Protein AF-A0A090LSM1-F1 (afdb_monomer)

Sequence (157 aa):
MREVCAASLERENSGKIGGEGRIVEVDESLFTEGRTMQGEFYHGYGFLEDNVAEGSTIYTDSWKSYRTSELEAQGFTHFKVNHKYHFVDPESGAHTQTIERMWGSAKWRNKKQRGTSRNMLDSYLAEFMWRQRNKEENPFLQILRDIATFWPPEENT

Secondary structure (DSSP, 8-state):
------TTT--S----EE-TT-EEEE-GGGT-S---TT-PPP-HHHHHHHHEETT-EEEEES-TTS-HHHHHTTT-EEEEE-TTT-SS-TTT----HHHHHHHHHHHHHHHHTT---GGGHHHHHHHHHHHHHTTTS-HHHHHHHHHHHHSPPP---

Solvent-accessible surface area (backbone atoms only — not comparable to full-atom values): 9609 Å² total; per-residue (Å²): 116,88,66,94,68,58,73,84,80,56,88,71,83,78,72,52,47,64,19,71,93,28,74,41,61,48,73,68,88,79,79,71,62,56,67,47,102,82,65,51,76,77,59,58,57,61,56,44,65,72,44,38,30,63,44,14,32,38,29,32,56,69,52,85,68,67,47,57,72,64,44,44,74,62,48,29,47,73,47,65,23,48,73,91,83,32,83,48,29,86,86,82,63,41,51,52,60,69,54,52,52,49,51,51,58,66,46,42,63,39,56,75,62,78,49,69,65,74,91,46,49,63,61,54,52,50,51,46,54,51,46,67,76,43,68,93,51,60,64,72,61,49,52,52,51,52,49,46,69,76,55,62,79,81,80,90,123

Radius of gyration: 18.87 Å; Cα contacts (8 Å, |Δi|>4): 163; chains: 1; bounding box: 44×38×61 Å

Structure (mmCIF, N/CA/C/O backbone):
data_AF-A0A090LSM1-F1
#
_entry.id   AF-A0A090LSM1-F1
#
loop_
_atom_site.group_PDB
_atom_site.id
_atom_site.type_symbol
_atom_site.label_atom_id
_atom_site.label_alt_id
_atom_site.label_comp_id
_atom_site.label_asym_id
_atom_site.label_entity_id
_atom_site.label_seq_id
_atom_site.pdbx_PDB_ins_code
_atom_site.Cartn_x
_atom_site.Cartn_y
_atom_site.Cartn_z
_atom_site.occupancy
_atom_site.B_iso_or_equiv
_atom_site.auth_seq_id
_atom_site.auth_comp_id
_atom_site.auth_asym_id
_atom_site.auth_atom_id
_atom_site.pdbx_PDB_model_num
ATOM 1 N N . MET A 1 1 ? -5.825 14.071 -13.351 1.00 31.17 1 MET A N 1
ATOM 2 C CA . MET A 1 1 ? -5.486 12.986 -14.296 1.00 31.17 1 MET A CA 1
ATOM 3 C C . MET A 1 1 ? -4.956 11.888 -13.387 1.00 31.17 1 MET A C 1
ATOM 5 O O . MET A 1 1 ? -3.843 12.035 -12.915 1.00 31.17 1 MET A O 1
ATOM 9 N N . ARG A 1 2 ? -5.805 11.043 -12.782 1.00 30.42 2 ARG A N 1
ATOM 10 C CA . ARG A 1 2 ? -6.873 10.212 -13.377 1.00 30.42 2 ARG A CA 1
ATOM 11 C C . ARG A 1 2 ? -6.305 9.441 -14.554 1.00 30.42 2 ARG A C 1
ATOM 13 O O . ARG A 1 2 ? -6.470 9.893 -15.675 1.00 30.42 2 ARG A O 1
ATOM 20 N N . GLU A 1 3 ? -5.568 8.395 -14.216 1.00 25.42 3 GLU A N 1
ATOM 21 C CA . GLU A 1 3 ? -5.432 7.128 -14.929 1.00 25.42 3 GLU A CA 1
ATOM 22 C C . GLU A 1 3 ? -4.391 6.324 -14.147 1.00 25.42 3 GLU A C 1
ATOM 24 O O . GLU A 1 3 ? -3.194 6.534 -14.276 1.00 25.42 3 GLU A O 1
ATOM 29 N N . VAL A 1 4 ? -4.839 5.396 -13.298 1.00 38.81 4 VAL A N 1
ATOM 30 C CA . VAL A 1 4 ? -3.996 4.240 -12.981 1.00 38.81 4 VAL A CA 1
ATOM 31 C C . VAL A 1 4 ? -3.990 3.406 -14.257 1.00 38.81 4 VAL A C 1
ATOM 33 O O . VAL A 1 4 ? -4.757 2.468 -14.419 1.00 38.81 4 VAL A O 1
ATOM 36 N N . CYS A 1 5 ? -3.170 3.821 -15.215 1.00 32.25 5 CYS A N 1
ATOM 37 C CA . CYS A 1 5 ? -2.844 3.044 -16.396 1.00 32.25 5 CYS A CA 1
ATOM 38 C C . CYS A 1 5 ? -1.414 2.530 -16.239 1.00 32.25 5 CYS A C 1
ATOM 40 O O . CYS A 1 5 ? -0.543 2.761 -17.070 1.00 32.25 5 CYS A O 1
ATOM 42 N N . ALA A 1 6 ? -1.194 1.746 -15.182 1.00 33.84 6 ALA A N 1
ATOM 43 C CA . ALA A 1 6 ? -0.194 0.685 -15.228 1.00 33.84 6 ALA A CA 1
ATOM 44 C C . ALA A 1 6 ? -0.750 -0.577 -15.927 1.00 33.84 6 ALA A C 1
ATOM 46 O O . ALA A 1 6 ? -0.132 -1.634 -15.879 1.00 33.84 6 ALA A O 1
ATOM 47 N N . ALA A 1 7 ? -1.868 -0.463 -16.658 1.00 33.06 7 ALA A N 1
ATOM 48 C CA . ALA A 1 7 ? -2.499 -1.545 -17.416 1.00 33.06 7 ALA A CA 1
ATOM 49 C C . ALA A 1 7 ? -1.619 -2.150 -18.537 1.00 33.06 7 ALA A C 1
ATOM 51 O O . ALA A 1 7 ? -2.009 -3.136 -19.153 1.00 33.06 7 ALA A O 1
ATOM 52 N N . SER A 1 8 ? -0.422 -1.607 -18.806 1.00 31.34 8 SER A N 1
ATOM 53 C CA . SER A 1 8 ? 0.573 -2.251 -19.687 1.00 31.34 8 SER A CA 1
ATOM 54 C C . SER A 1 8 ? 1.655 -3.057 -18.953 1.00 31.34 8 SER A C 1
ATOM 56 O O . SER A 1 8 ? 2.382 -3.794 -19.609 1.00 31.34 8 SER A O 1
ATOM 58 N N . LEU A 1 9 ? 1.753 -2.980 -17.619 1.00 36.66 9 LEU A N 1
ATOM 59 C CA . LEU A 1 9 ? 2.666 -3.812 -16.810 1.00 36.66 9 LEU A CA 1
ATOM 60 C C . LEU A 1 9 ? 1.955 -4.951 -16.062 1.00 36.66 9 LEU A C 1
ATOM 62 O O . LEU A 1 9 ? 2.619 -5.768 -15.426 1.00 36.66 9 LEU A O 1
ATOM 66 N N . GLU A 1 10 ? 0.625 -5.013 -16.148 1.00 45.91 10 GLU A N 1
ATOM 67 C CA . GLU A 1 10 ? -0.237 -5.926 -15.385 1.00 45.91 10 GLU A CA 1
ATOM 68 C C . GLU A 1 10 ? -0.934 -6.966 -16.269 1.00 45.91 10 GLU A C 1
ATOM 70 O O . GLU A 1 10 ? -2.045 -7.416 -15.989 1.00 45.91 10 GLU A O 1
ATOM 75 N N . ARG A 1 11 ? -0.273 -7.425 -17.336 1.00 39.31 11 ARG A N 1
ATOM 76 C CA . ARG A 1 11 ? -0.638 -8.727 -17.904 1.00 39.31 11 ARG A CA 1
ATOM 77 C C . ARG A 1 11 ? -0.060 -9.827 -17.023 1.00 39.31 11 ARG A C 1
ATOM 79 O O . ARG A 1 11 ? 0.961 -10.401 -17.357 1.00 39.31 11 ARG A O 1
ATOM 86 N N . GLU A 1 12 ? -0.718 -10.021 -15.880 1.00 41.69 12 GLU A N 1
ATOM 87 C CA . GLU A 1 12 ? -1.056 -11.308 -15.261 1.00 41.69 12 GLU A CA 1
ATOM 88 C C . GLU A 1 12 ? -1.756 -11.056 -13.911 1.00 41.69 12 GLU A C 1
ATOM 90 O O . GLU A 1 12 ? -1.137 -10.946 -12.861 1.00 41.69 12 GLU A O 1
ATOM 95 N N . ASN A 1 13 ? -3.088 -10.962 -13.969 1.00 49.31 13 ASN A N 1
ATOM 96 C CA . ASN A 1 13 ? -3.993 -11.553 -12.983 1.00 49.31 13 ASN A CA 1
ATOM 97 C C . ASN A 1 13 ? -3.700 -11.256 -11.494 1.00 49.31 13 ASN A C 1
ATOM 99 O O . ASN A 1 13 ? -3.342 -12.161 -10.742 1.00 49.31 13 ASN A O 1
ATOM 103 N N . SER A 1 14 ? -3.936 -10.0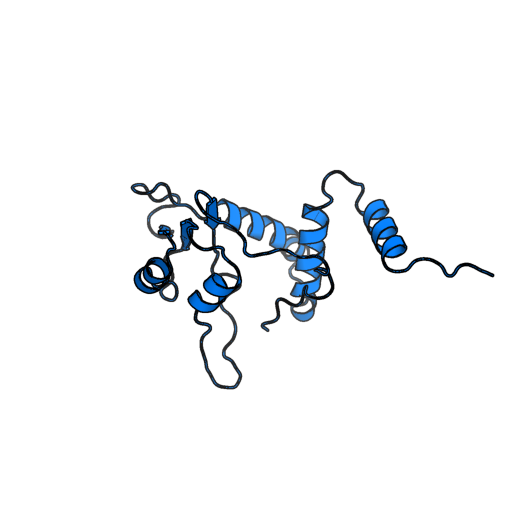32 -11.018 1.00 57.06 14 SER A N 1
ATOM 104 C CA . SER A 1 14 ? -4.184 -9.843 -9.584 1.00 57.06 14 SER A CA 1
ATOM 105 C C . SER A 1 14 ? -5.686 -9.718 -9.371 1.00 57.06 14 SER A C 1
ATOM 107 O O . SER A 1 14 ? -6.282 -8.703 -9.724 1.00 57.06 14 SER A O 1
ATOM 109 N N . GLY A 1 15 ? -6.314 -10.761 -8.827 1.00 76.94 15 GLY A N 1
ATOM 110 C CA . GLY A 1 15 ? -7.681 -10.659 -8.319 1.00 76.94 15 GLY A CA 1
ATOM 111 C C . GLY A 1 15 ? -7.804 -9.582 -7.233 1.00 76.94 15 GLY A C 1
ATOM 112 O O . GLY A 1 15 ? -6.833 -8.909 -6.882 1.00 76.94 15 GLY A O 1
ATOM 113 N N . LYS A 1 16 ? -9.007 -9.433 -6.675 1.00 84.94 16 LYS A N 1
ATOM 114 C CA . LYS A 1 16 ? -9.250 -8.466 -5.600 1.00 84.94 16 LYS A CA 1
ATOM 115 C C . LYS A 1 16 ? -8.268 -8.671 -4.434 1.00 84.94 16 LYS A C 1
ATOM 117 O O . LYS A 1 16 ? -8.011 -9.804 -4.026 1.00 84.94 16 LYS A O 1
ATOM 122 N N . ILE A 1 17 ? -7.724 -7.581 -3.897 1.00 86.31 17 ILE A N 1
ATOM 123 C CA . ILE A 1 17 ? -6.805 -7.609 -2.751 1.00 86.31 17 ILE A CA 1
ATOM 124 C C . ILE A 1 17 ? -7.574 -7.813 -1.441 1.00 86.31 17 ILE A C 1
ATOM 126 O O . ILE A 1 17 ? -8.736 -7.438 -1.334 1.00 86.31 17 ILE A O 1
ATOM 130 N N . GLY A 1 18 ? -6.924 -8.364 -0.416 1.00 88.44 18 GLY A N 1
ATOM 131 C CA . GLY A 1 18 ? -7.552 -8.592 0.889 1.00 88.44 18 GLY A CA 1
ATOM 132 C C . GLY A 1 18 ? -8.219 -9.966 1.003 1.00 88.44 18 GLY A C 1
ATOM 133 O O . GLY A 1 18 ? -7.642 -10.968 0.583 1.00 88.44 18 GLY A O 1
ATOM 134 N N . GLY A 1 19 ? -9.389 -10.004 1.634 1.00 87.81 19 GLY A N 1
ATOM 135 C CA . GLY A 1 19 ? -10.180 -11.194 1.945 1.00 87.81 19 GLY A CA 1
ATOM 136 C C . GLY A 1 19 ? -10.372 -11.386 3.448 1.00 87.81 19 GLY A C 1
ATOM 137 O O . GLY A 1 19 ? -9.852 -10.618 4.260 1.00 87.81 19 GLY A O 1
ATOM 138 N N . GLU A 1 20 ? -11.104 -12.431 3.824 1.00 90.88 20 GLU A N 1
ATOM 139 C CA . GLU A 1 20 ? -11.390 -12.745 5.225 1.00 90.88 20 GLU A CA 1
ATOM 140 C C . GLU A 1 20 ? -10.106 -12.813 6.074 1.00 90.88 20 GLU A C 1
ATOM 142 O O . GLU A 1 20 ? -9.107 -13.442 5.707 1.00 90.88 20 GLU A O 1
ATOM 147 N N . GLY A 1 21 ? -10.109 -12.104 7.206 1.00 90.00 21 GLY A N 1
ATOM 148 C CA . GLY A 1 21 ? -8.956 -12.004 8.104 1.00 90.00 21 GLY A CA 1
ATOM 149 C C . GLY A 1 21 ? -7.793 -11.149 7.579 1.00 90.00 21 GLY A C 1
ATOM 150 O O . GLY A 1 21 ? -6.735 -11.114 8.210 1.00 90.00 21 GLY A O 1
ATOM 151 N N . ARG A 1 22 ? -7.948 -10.455 6.442 1.00 92.19 22 ARG A N 1
ATOM 152 C CA . ARG A 1 22 ? -6.955 -9.510 5.909 1.00 92.19 22 ARG A CA 1
ATOM 153 C C . ARG A 1 22 ? -7.380 -8.067 6.149 1.00 92.19 22 ARG A C 1
ATOM 155 O O . ARG A 1 22 ? -8.551 -7.716 6.041 1.00 92.19 22 ARG A O 1
ATOM 162 N N . ILE A 1 23 ? -6.382 -7.232 6.430 1.00 91.31 23 ILE A N 1
ATOM 163 C CA . ILE A 1 23 ? -6.539 -5.785 6.567 1.00 91.31 23 ILE A CA 1
ATOM 164 C C . ILE A 1 23 ? -6.070 -5.116 5.276 1.00 91.31 23 ILE A C 1
ATOM 166 O O . ILE A 1 23 ? -4.980 -5.413 4.781 1.00 91.31 23 ILE A O 1
ATOM 170 N N . VAL A 1 24 ? -6.882 -4.203 4.753 1.00 90.00 24 VAL A N 1
ATOM 171 C CA . VAL A 1 24 ? -6.560 -3.335 3.622 1.00 90.00 24 VAL A CA 1
ATOM 172 C C . VAL A 1 24 ? -6.508 -1.895 4.125 1.00 90.00 24 VAL A C 1
ATOM 174 O O . VAL A 1 24 ? -7.527 -1.319 4.498 1.00 90.00 24 VAL A O 1
ATOM 177 N N . GLU A 1 25 ? -5.305 -1.321 4.154 1.00 89.44 25 GLU A N 1
ATOM 178 C CA . GLU A 1 25 ? -5.092 0.095 4.466 1.00 89.44 25 GLU A CA 1
ATOM 179 C C . GLU A 1 25 ? -5.278 0.938 3.194 1.00 89.44 25 GLU A C 1
ATOM 181 O O . GLU A 1 25 ? -4.649 0.668 2.169 1.00 89.44 25 GLU A O 1
ATOM 186 N N . VAL A 1 26 ? -6.117 1.973 3.257 1.00 82.44 26 VAL A N 1
ATOM 187 C CA . VAL A 1 26 ? -6.441 2.848 2.122 1.00 82.44 26 VAL A CA 1
ATOM 188 C C . VAL A 1 26 ? -6.083 4.289 2.473 1.00 82.44 26 VAL A C 1
ATOM 190 O O . VAL A 1 26 ? -6.500 4.808 3.505 1.00 82.44 26 VAL A O 1
ATOM 193 N N . ASP A 1 27 ? -5.318 4.936 1.592 1.00 77.19 27 ASP A N 1
ATOM 194 C CA . ASP A 1 27 ? -4.871 6.326 1.738 1.00 77.19 27 ASP A CA 1
ATOM 195 C C . ASP A 1 27 ? -5.586 7.254 0.739 1.00 77.19 27 ASP A C 1
ATOM 197 O O . ASP A 1 27 ? -5.765 6.908 -0.434 1.00 77.19 27 ASP A O 1
ATOM 201 N N . GLU A 1 28 ? -5.977 8.452 1.189 1.00 62.91 28 GLU A N 1
ATOM 202 C CA . GLU A 1 28 ? -6.713 9.449 0.395 1.00 62.91 28 GLU A CA 1
ATOM 203 C C . GLU A 1 28 ? -5.939 9.978 -0.827 1.00 62.91 28 GLU A C 1
ATOM 205 O O . GLU A 1 28 ? -6.566 10.452 -1.785 1.00 62.91 28 GLU A O 1
ATOM 210 N N . SER A 1 29 ? -4.596 9.925 -0.828 1.00 52.09 29 SER A N 1
ATOM 211 C CA . SER A 1 29 ? -3.767 10.697 -1.772 1.00 52.09 29 SER A CA 1
ATOM 212 C C . SER A 1 29 ? -3.837 10.250 -3.238 1.00 52.09 29 SER A C 1
ATOM 214 O O . SER A 1 29 ? -3.279 10.922 -4.107 1.00 52.09 29 SER A O 1
ATOM 216 N N . LEU A 1 30 ? -4.566 9.171 -3.541 1.00 49.75 30 LEU A N 1
ATOM 217 C CA . LEU A 1 30 ? -4.850 8.722 -4.909 1.00 49.75 30 LEU A CA 1
ATOM 218 C C . LEU A 1 30 ? -6.281 8.987 -5.391 1.00 49.75 30 LEU A C 1
ATOM 220 O O . LEU A 1 30 ? -6.510 9.038 -6.600 1.00 49.75 30 LEU A O 1
ATOM 224 N N . PHE A 1 31 ? -7.245 9.186 -4.489 1.00 48.22 31 PHE A N 1
ATOM 225 C CA . PHE A 1 31 ? -8.665 9.289 -4.862 1.00 48.22 31 PHE A CA 1
ATOM 226 C C . PHE A 1 31 ? -9.158 10.735 -4.981 1.00 48.22 31 PHE A C 1
ATOM 228 O O . PHE A 1 31 ? -10.306 10.991 -5.350 1.00 48.22 31 PHE A O 1
ATOM 235 N N . THR A 1 32 ? -8.272 11.699 -4.732 1.00 39.75 32 THR A N 1
ATOM 236 C CA . THR A 1 32 ? -8.587 13.126 -4.670 1.00 39.75 32 THR A CA 1
ATOM 237 C C . THR A 1 32 ? -7.704 13.955 -5.590 1.00 39.75 32 THR A C 1
ATOM 239 O O . THR A 1 32 ? -6.822 14.668 -5.148 1.00 39.75 32 THR A O 1
ATOM 242 N N . GLU A 1 33 ? 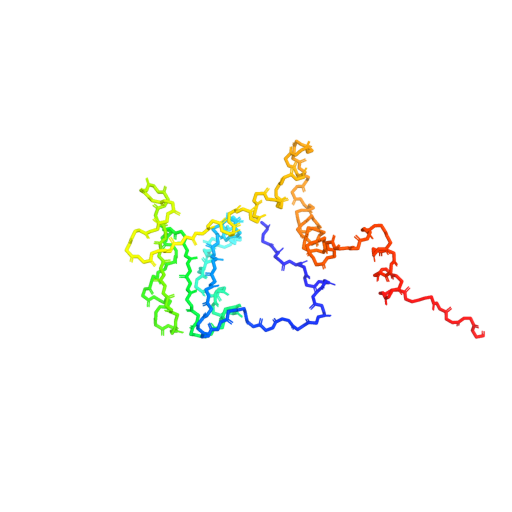-7.976 13.914 -6.895 1.00 40.81 33 GLU A N 1
ATOM 243 C CA . GLU A 1 33 ? -7.864 15.101 -7.762 1.00 40.81 33 GLU A CA 1
ATOM 244 C C . GLU A 1 33 ? -8.429 14.794 -9.155 1.00 40.81 33 GLU A C 1
ATOM 246 O O . GLU A 1 33 ? -7.741 14.637 -10.171 1.00 40.81 33 GLU A O 1
ATOM 251 N N . GLY A 1 34 ? -9.751 14.736 -9.231 1.00 38.75 34 GLY A N 1
ATOM 252 C CA . GLY A 1 34 ? -10.399 15.019 -10.494 1.00 38.75 34 GLY A CA 1
ATOM 253 C C . GLY A 1 34 ? -11.874 15.266 -10.290 1.00 38.75 34 GLY A C 1
ATOM 254 O O . GLY A 1 34 ? -12.588 14.378 -9.847 1.00 38.75 34 GLY A O 1
ATOM 255 N N . ARG A 1 35 ? -12.324 16.463 -10.656 1.00 38.75 35 ARG A N 1
ATOM 256 C CA . ARG A 1 35 ? -13.644 16.605 -11.265 1.00 38.75 35 ARG A CA 1
ATOM 257 C C . ARG A 1 35 ? -13.563 15.879 -12.612 1.00 38.75 35 ARG A C 1
ATOM 259 O O . ARG A 1 35 ? -12.556 16.033 -13.308 1.00 38.75 35 ARG A O 1
ATOM 266 N N . THR A 1 36 ? -14.570 15.098 -12.998 1.00 40.44 36 THR A N 1
ATOM 267 C CA . THR A 1 36 ? -14.773 14.850 -14.438 1.00 40.44 36 THR A CA 1
ATOM 268 C C . THR A 1 36 ? -14.989 16.203 -15.129 1.00 40.44 36 THR A C 1
ATOM 270 O O . THR A 1 36 ? -15.340 17.184 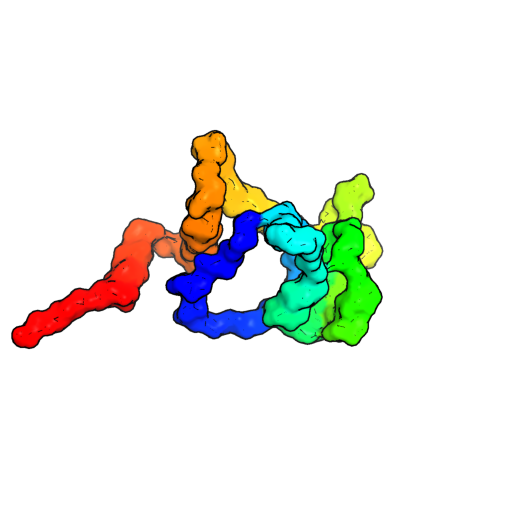-14.466 1.00 40.44 36 THR A O 1
ATOM 273 N N . MET A 1 37 ? -14.863 16.284 -16.460 1.00 36.84 37 MET A N 1
ATOM 274 C CA . MET A 1 37 ? -15.337 17.474 -17.193 1.00 36.84 37 MET A CA 1
ATOM 275 C C . MET A 1 37 ? -16.840 17.758 -16.952 1.00 36.84 37 MET A C 1
ATOM 277 O O . MET A 1 37 ? -17.308 18.847 -17.264 1.00 36.84 37 MET A O 1
ATOM 281 N N . GLN A 1 38 ? -17.571 16.809 -16.349 1.00 39.31 38 GLN A N 1
ATOM 282 C CA . GLN A 1 38 ? -18.975 16.911 -15.944 1.00 39.31 38 GLN A CA 1
ATOM 283 C C . GLN A 1 38 ? -19.201 17.161 -14.434 1.00 39.31 38 GLN A C 1
ATOM 285 O O . GLN A 1 38 ? -20.345 17.273 -14.013 1.00 39.31 38 GLN A O 1
ATOM 290 N N . GLY A 1 39 ? -18.155 17.296 -13.607 1.00 35.44 39 GLY A N 1
ATOM 291 C CA . GLY A 1 39 ? -18.297 17.671 -12.190 1.00 35.44 39 GLY A CA 1
ATOM 292 C C . GLY A 1 39 ? -18.634 16.546 -11.200 1.00 35.44 39 GLY A C 1
ATOM 293 O O . GLY A 1 39 ? -18.961 16.849 -10.055 1.00 35.44 39 GLY A O 1
ATOM 294 N N . GLU A 1 40 ? -18.517 15.272 -11.580 1.00 43.03 40 GLU A N 1
ATOM 295 C CA . GLU A 1 40 ? -18.836 14.145 -10.690 1.00 43.03 40 GLU A CA 1
ATOM 296 C C . GLU A 1 40 ? -17.651 13.721 -9.803 1.00 43.03 40 GLU A C 1
ATOM 298 O O . GLU A 1 40 ? -16.497 13.634 -10.250 1.00 43.03 40 GLU A O 1
ATOM 303 N N . PHE A 1 41 ? -17.960 13.462 -8.529 1.00 46.28 41 PHE A N 1
ATOM 304 C CA . PHE A 1 41 ? -17.051 12.911 -7.524 1.00 46.28 41 PHE A CA 1
ATOM 305 C C . PHE A 1 41 ? -16.879 11.404 -7.743 1.00 46.28 41 PHE A C 1
ATOM 307 O O . PHE A 1 41 ? -17.848 10.710 -8.032 1.00 46.28 41 PHE A O 1
ATOM 314 N N . TYR A 1 42 ? -15.667 10.877 -7.555 1.00 50.31 42 TYR A N 1
ATOM 315 C CA . TYR A 1 42 ? -15.512 9.432 -7.388 1.00 50.31 42 TYR A CA 1
ATOM 316 C C . TYR A 1 42 ? -16.145 9.017 -6.061 1.00 50.31 42 TYR A C 1
ATOM 318 O O . TYR A 1 42 ? -15.774 9.538 -5.006 1.00 50.31 42 TYR A O 1
ATOM 326 N N . HIS A 1 43 ? -17.078 8.071 -6.110 1.00 58.19 43 HIS A N 1
ATOM 327 C CA . HIS A 1 43 ? -17.554 7.381 -4.917 1.00 58.19 43 HIS A CA 1
ATOM 328 C C . HIS A 1 43 ? -16.437 6.411 -4.510 1.00 58.19 43 HIS A C 1
ATOM 330 O O . HIS A 1 43 ? -16.249 5.397 -5.176 1.00 58.19 43 HIS A O 1
ATOM 336 N N . GLY A 1 44 ? -15.648 6.738 -3.476 1.00 60.69 44 GLY A N 1
ATOM 337 C CA . GLY A 1 44 ? -14.519 5.900 -3.018 1.00 60.69 44 GLY A CA 1
ATOM 338 C C . GLY A 1 44 ? -14.920 4.443 -2.743 1.00 60.69 44 GLY A C 1
ATOM 339 O O . GLY A 1 44 ? -14.129 3.526 -2.921 1.00 60.69 44 GLY A O 1
ATOM 340 N N . TYR A 1 45 ? -16.196 4.245 -2.425 1.00 65.75 45 TYR A N 1
ATOM 341 C CA . TYR A 1 45 ? -16.902 2.970 -2.383 1.00 65.75 45 TYR A CA 1
ATOM 342 C C . TYR A 1 45 ? -16.758 2.105 -3.655 1.00 65.75 45 TYR A C 1
ATOM 344 O O . TYR A 1 45 ? -16.379 0.944 -3.541 1.00 65.75 45 TYR A O 1
ATOM 352 N N . GLY A 1 46 ? -17.008 2.644 -4.857 1.00 71.44 46 GLY A N 1
ATOM 353 C CA . GLY A 1 46 ? -17.047 1.833 -6.087 1.00 71.44 46 GLY A CA 1
ATOM 354 C C . GLY A 1 46 ? -15.678 1.254 -6.442 1.00 71.44 46 GLY A C 1
ATOM 355 O O . GLY A 1 46 ? -15.558 0.115 -6.872 1.00 71.44 46 GLY A O 1
ATOM 356 N N . PHE A 1 47 ? -14.617 2.006 -6.143 1.00 75.25 47 PHE A N 1
ATOM 357 C CA . PHE A 1 47 ? -13.255 1.504 -6.277 1.00 75.25 47 PHE A CA 1
ATOM 358 C C . PHE A 1 47 ? -12.984 0.313 -5.347 1.00 75.25 47 PHE A C 1
ATOM 360 O O . PHE A 1 47 ? -12.368 -0.664 -5.769 1.00 75.25 47 PHE A O 1
ATOM 367 N N . LEU A 1 48 ? -13.419 0.391 -4.086 1.00 78.94 48 LEU A N 1
ATOM 368 C CA . LEU A 1 48 ? -13.200 -0.684 -3.119 1.00 78.94 48 LEU A CA 1
ATOM 369 C C . LEU A 1 48 ? -13.976 -1.941 -3.509 1.00 78.94 48 LEU A C 1
ATOM 371 O O . LEU A 1 48 ? -13.422 -3.029 -3.431 1.00 78.94 48 LEU A O 1
ATOM 375 N N . GLU A 1 49 ? -15.203 -1.798 -4.005 1.00 77.94 49 GLU A N 1
ATOM 376 C CA . GLU A 1 49 ? -15.996 -2.926 -4.501 1.00 77.94 49 GLU A CA 1
ATOM 377 C C . GLU A 1 49 ? -15.291 -3.659 -5.652 1.00 77.94 49 GLU A C 1
ATOM 379 O O . GLU A 1 49 ? -15.210 -4.888 -5.644 1.00 77.94 49 GLU A O 1
ATOM 384 N N . ASP A 1 50 ? -14.709 -2.924 -6.598 1.00 81.62 50 ASP A N 1
ATOM 385 C CA . ASP A 1 50 ? -14.037 -3.515 -7.757 1.00 81.62 50 ASP A CA 1
ATOM 386 C C . ASP A 1 50 ? -12.687 -4.161 -7.406 1.00 81.62 50 ASP A C 1
ATOM 388 O O . ASP A 1 50 ? -12.285 -5.139 -8.039 1.00 81.62 50 ASP A O 1
ATOM 392 N N . ASN A 1 51 ? -11.990 -3.644 -6.386 1.00 82.44 51 ASN A N 1
ATOM 393 C CA . ASN A 1 51 ? -10.582 -3.971 -6.135 1.00 82.44 51 ASN A CA 1
ATOM 394 C C . ASN A 1 51 ? -10.321 -4.722 -4.822 1.00 82.44 51 ASN A C 1
ATOM 396 O O . ASN A 1 51 ? -9.257 -5.323 -4.691 1.00 82.44 51 ASN A O 1
ATOM 400 N N . VAL A 1 52 ? -11.249 -4.726 -3.861 1.00 85.50 52 VAL A N 1
ATOM 401 C CA . VAL A 1 52 ? -11.074 -5.333 -2.530 1.00 85.50 52 VAL A CA 1
ATOM 402 C C . VAL A 1 52 ? -12.023 -6.514 -2.344 1.00 85.50 52 VAL A C 1
ATOM 404 O O . VAL A 1 52 ? -13.217 -6.432 -2.619 1.00 85.50 52 VAL A O 1
ATOM 407 N N . ALA A 1 53 ? -11.481 -7.647 -1.903 1.00 89.44 53 ALA A N 1
ATOM 408 C CA . ALA A 1 53 ? -12.235 -8.878 -1.730 1.00 89.44 53 ALA A CA 1
ATOM 409 C C . ALA A 1 53 ? -13.215 -8.748 -0.557 1.00 89.44 53 ALA A C 1
ATOM 411 O O . ALA A 1 53 ? -12.871 -8.179 0.481 1.00 89.44 53 ALA A O 1
ATOM 412 N N . GLU A 1 54 ? -14.419 -9.294 -0.715 1.00 89.62 54 GLU A N 1
ATOM 413 C CA . GLU A 1 54 ? -15.448 -9.318 0.330 1.00 89.62 54 GLU A CA 1
ATOM 414 C C . GLU A 1 54 ? -14.918 -9.954 1.631 1.00 89.62 54 GLU A C 1
ATOM 416 O O . GLU A 1 54 ? -13.995 -10.775 1.610 1.00 89.62 54 GLU A O 1
ATOM 421 N N . GLY A 1 55 ? -15.458 -9.534 2.779 1.00 89.44 55 GLY A N 1
ATOM 422 C CA . GLY A 1 55 ? -15.007 -9.992 4.097 1.00 89.44 55 GLY A CA 1
ATOM 423 C C . GLY A 1 55 ? -13.694 -9.360 4.576 1.00 89.44 55 GLY A C 1
ATOM 424 O O . GLY A 1 55 ? -13.206 -9.708 5.652 1.00 89.44 55 GLY A O 1
ATOM 425 N N . SER A 1 56 ? -13.111 -8.431 3.809 1.00 91.88 56 SER A N 1
ATOM 426 C CA . SER A 1 56 ? -11.929 -7.671 4.235 1.00 91.88 56 SER A CA 1
ATOM 427 C C . SER A 1 56 ? -12.236 -6.712 5.385 1.00 91.88 56 SER A C 1
ATOM 429 O O . SER A 1 56 ? -13.313 -6.112 5.455 1.00 91.88 56 SER A O 1
ATOM 431 N N . THR A 1 57 ? -11.224 -6.472 6.218 1.00 93.56 57 THR A N 1
ATOM 432 C CA . THR A 1 57 ? -11.199 -5.334 7.139 1.00 93.56 57 THR A CA 1
ATOM 433 C C . THR A 1 57 ? -10.516 -4.149 6.462 1.00 93.56 57 THR A C 1
ATOM 435 O O . THR A 1 57 ? -9.368 -4.250 6.042 1.00 93.56 57 THR A O 1
ATOM 438 N N . ILE A 1 58 ? -11.193 -3.012 6.357 1.00 89.81 58 ILE A N 1
ATOM 439 C CA . ILE A 1 58 ? -10.692 -1.803 5.704 1.00 89.81 58 ILE A CA 1
ATOM 440 C C . ILE A 1 58 ? -10.320 -0.775 6.769 1.00 89.81 58 ILE A C 1
ATOM 442 O O . ILE A 1 58 ? -11.140 -0.441 7.625 1.00 89.81 58 ILE A O 1
ATOM 446 N N . TYR A 1 59 ? -9.096 -0.254 6.692 1.00 90.56 59 TYR A N 1
ATOM 447 C CA . TYR A 1 59 ? -8.633 0.886 7.480 1.00 90.56 59 TYR A CA 1
ATOM 448 C C . TYR A 1 59 ? -8.500 2.102 6.565 1.00 90.56 59 TYR A C 1
ATOM 450 O O . TYR A 1 59 ? -7.686 2.088 5.642 1.00 90.56 59 TYR A O 1
ATOM 458 N N . THR A 1 60 ? -9.268 3.157 6.828 1.00 85.38 60 THR A N 1
ATOM 459 C CA . THR A 1 60 ? -9.128 4.446 6.131 1.00 85.38 60 THR A CA 1
ATOM 460 C C . THR A 1 60 ? -8.784 5.549 7.116 1.00 85.38 60 THR A C 1
ATOM 462 O O . THR A 1 60 ? -9.017 5.427 8.323 1.00 85.38 60 THR A O 1
ATOM 465 N N . ASP A 1 61 ? -8.287 6.675 6.618 1.00 79.94 61 ASP A N 1
ATOM 466 C CA . ASP A 1 61 ? -8.372 7.906 7.393 1.00 79.94 61 ASP A CA 1
ATOM 467 C C . ASP A 1 61 ? -9.840 8.373 7.518 1.00 79.94 61 ASP A C 1
ATOM 469 O O . ASP A 1 61 ? -10.773 7.823 6.923 1.00 79.94 61 ASP A O 1
ATOM 473 N N . SER A 1 62 ? -10.083 9.372 8.362 1.00 73.38 62 SER A N 1
ATOM 474 C CA . SER A 1 62 ? -11.436 9.849 8.673 1.00 73.38 62 SER A CA 1
ATOM 475 C C . SER A 1 62 ? -12.068 10.716 7.570 1.00 73.38 62 SER A C 1
ATOM 477 O O . SER A 1 62 ? -12.767 11.690 7.886 1.00 73.38 62 SER A O 1
ATOM 479 N N . TRP A 1 63 ? -11.861 10.395 6.288 1.00 69.62 63 TRP A N 1
ATOM 480 C CA . TRP A 1 63 ? -12.482 11.143 5.200 1.00 69.62 63 TRP A CA 1
ATOM 481 C C . TRP A 1 63 ? -14.000 10.979 5.135 1.00 69.62 63 TRP A C 1
ATOM 483 O O . TRP A 1 63 ? -14.564 9.922 5.415 1.00 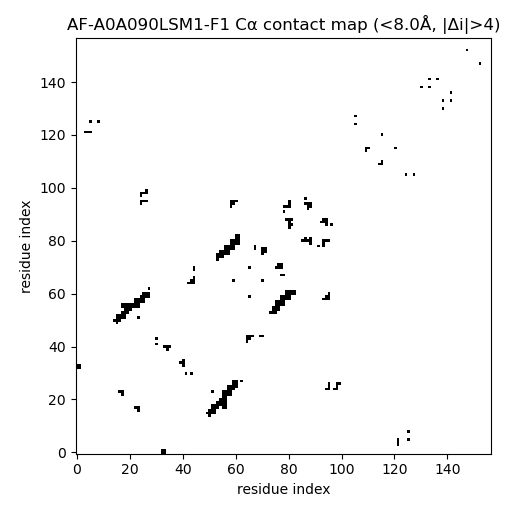69.62 63 TRP A O 1
ATOM 493 N N . LYS A 1 64 ? -14.693 12.024 4.670 1.00 67.31 64 LYS A N 1
ATOM 494 C CA . LYS A 1 64 ? -16.164 12.031 4.560 1.00 67.31 64 LYS A CA 1
ATOM 495 C C . LYS A 1 64 ? -16.716 11.153 3.431 1.00 67.31 64 LYS A C 1
ATOM 497 O O . LYS A 1 64 ? -17.909 10.857 3.449 1.00 67.31 64 LYS A O 1
ATOM 502 N N . SER A 1 65 ? -15.903 10.805 2.434 1.00 65.88 65 SER A N 1
ATOM 503 C CA . SER A 1 65 ? -16.339 10.002 1.282 1.00 65.88 65 SER A CA 1
ATOM 504 C C . SER A 1 65 ? -16.448 8.509 1.617 1.00 65.88 65 SER A C 1
ATOM 506 O O . SER A 1 65 ? -17.284 7.826 1.030 1.00 65.88 65 SER A O 1
ATOM 508 N N . TYR A 1 66 ? -15.680 8.017 2.596 1.00 70.62 66 TYR A N 1
ATOM 509 C CA . TYR A 1 66 ? -15.777 6.648 3.099 1.00 70.62 66 TYR A CA 1
ATOM 510 C C . TYR A 1 66 ? -16.904 6.545 4.127 1.00 70.62 66 TYR A C 1
ATOM 512 O O . TYR A 1 66 ? -16.732 6.740 5.335 1.00 70.62 66 TYR A O 1
ATOM 520 N N . ARG A 1 67 ? -18.110 6.261 3.636 1.00 78.00 67 ARG A N 1
ATOM 521 C CA . ARG A 1 67 ? -19.276 6.032 4.489 1.00 78.00 67 ARG A CA 1
ATOM 522 C C . ARG A 1 67 ? -19.230 4.616 5.045 1.00 78.00 67 ARG A C 1
ATOM 524 O O . ARG A 1 6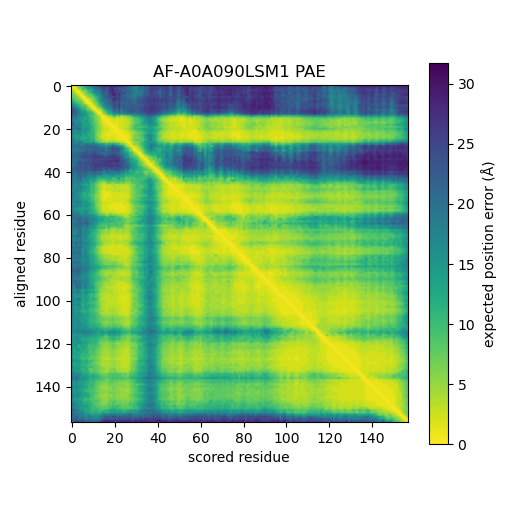7 ? -19.488 3.658 4.327 1.00 78.00 67 ARG A O 1
ATOM 531 N N . THR A 1 68 ? -18.958 4.508 6.345 1.00 83.06 68 THR A N 1
ATOM 532 C CA . THR A 1 68 ? -18.931 3.231 7.076 1.00 83.06 68 THR A CA 1
ATOM 533 C C . THR A 1 68 ? -20.163 2.372 6.795 1.00 83.06 68 THR A C 1
ATOM 535 O O . THR A 1 68 ? -20.008 1.209 6.456 1.00 83.06 68 THR A O 1
ATOM 538 N N . SER A 1 69 ? -21.361 2.960 6.806 1.00 84.38 69 SER A N 1
ATOM 539 C CA . SER A 1 69 ? -22.606 2.231 6.541 1.00 84.38 69 SER A CA 1
ATOM 540 C C . SER A 1 69 ? -22.680 1.605 5.143 1.00 84.38 69 SER A C 1
ATOM 542 O O . SER A 1 69 ? -23.301 0.564 4.982 1.00 84.38 69 SER A O 1
ATOM 544 N N . GLU A 1 70 ? -22.088 2.241 4.126 1.00 83.75 70 GLU A N 1
ATOM 545 C CA . GLU A 1 70 ? -22.079 1.717 2.751 1.00 83.75 70 GLU A CA 1
ATOM 546 C C . GLU A 1 70 ? -21.066 0.572 2.609 1.00 83.75 70 GLU A C 1
ATOM 548 O O . GLU A 1 70 ? -21.341 -0.403 1.919 1.00 83.75 70 GLU A O 1
ATOM 553 N N . LEU A 1 71 ? -19.927 0.654 3.305 1.00 84.81 71 LEU A N 1
ATOM 554 C CA . LEU A 1 71 ? -18.911 -0.404 3.318 1.00 84.81 71 LEU A CA 1
ATOM 555 C C . LEU A 1 71 ? -19.374 -1.636 4.108 1.00 84.81 71 LEU A C 1
ATOM 557 O O . LEU A 1 71 ? -19.235 -2.760 3.633 1.00 84.81 71 LEU A O 1
ATOM 561 N N . GLU A 1 72 ? -19.982 -1.429 5.276 1.00 88.19 72 GLU A N 1
ATOM 562 C CA . GLU A 1 72 ? -20.540 -2.510 6.096 1.00 88.19 72 GLU A CA 1
ATOM 563 C C . GLU A 1 72 ? -21.687 -3.238 5.386 1.00 88.19 72 GLU A C 1
ATOM 565 O O . GLU A 1 72 ? -21.783 -4.461 5.468 1.00 88.19 72 GLU A O 1
ATOM 570 N N . ALA A 1 73 ? -22.517 -2.514 4.625 1.00 86.50 73 ALA A N 1
ATOM 571 C CA . ALA A 1 73 ? -23.586 -3.114 3.825 1.00 86.50 73 ALA A CA 1
ATOM 572 C C . ALA A 1 73 ? -23.074 -4.074 2.733 1.00 86.50 73 ALA A C 1
ATOM 574 O O . ALA A 1 73 ? -23.830 -4.938 2.298 1.00 86.50 73 ALA A O 1
ATOM 575 N N . GLN A 1 74 ? -21.811 -3.946 2.319 1.00 81.75 74 GLN A N 1
ATOM 576 C CA . GLN A 1 74 ? -21.152 -4.822 1.342 1.00 81.75 74 GLN A CA 1
ATOM 577 C C . GLN A 1 74 ? -20.287 -5.914 1.983 1.00 81.75 74 GLN A C 1
ATOM 579 O O . GLN A 1 74 ? -19.484 -6.551 1.308 1.00 81.75 74 GLN A O 1
ATOM 584 N N . GLY A 1 75 ? -20.404 -6.117 3.297 1.00 87.25 75 GLY A N 1
ATOM 585 C CA . GLY A 1 75 ? -19.657 -7.163 3.993 1.00 87.25 75 GLY A CA 1
ATOM 586 C C . GLY A 1 75 ? -18.206 -6.797 4.314 1.00 87.25 75 GLY A C 1
ATOM 587 O O . GLY A 1 75 ? -17.420 -7.682 4.654 1.00 87.25 75 GLY A O 1
ATOM 588 N N . PHE A 1 76 ? -17.829 -5.515 4.242 1.00 90.25 76 PHE A N 1
ATOM 589 C CA . PHE A 1 76 ? -16.541 -5.052 4.759 1.00 90.25 76 PHE A CA 1
ATOM 590 C C . PHE A 1 76 ? -16.648 -4.675 6.235 1.00 90.25 76 PHE A C 1
ATOM 592 O O . PHE A 1 76 ? -17.578 -3.989 6.651 1.00 90.25 76 PHE A O 1
ATOM 599 N N . THR A 1 77 ? -15.640 -5.033 7.027 1.00 92.69 77 THR A N 1
ATOM 600 C CA . THR A 1 77 ? -15.476 -4.439 8.362 1.00 92.69 77 THR A CA 1
ATOM 601 C C . THR A 1 77 ? -14.689 -3.148 8.210 1.00 92.69 77 THR A C 1
ATOM 603 O O . THR A 1 77 ? -13.588 -3.184 7.673 1.00 92.69 77 THR A O 1
ATOM 606 N N . HIS A 1 78 ? -15.202 -2.005 8.658 1.00 91.19 78 HIS A N 1
ATOM 607 C CA . HIS A 1 78 ? -14.544 -0.720 8.409 1.00 91.19 78 HIS A CA 1
ATOM 608 C C . HIS A 1 78 ? -14.146 0.008 9.696 1.00 91.19 78 HIS A C 1
ATOM 610 O O . HIS A 1 78 ? -14.989 0.302 10.541 1.00 91.19 78 HIS A O 1
ATOM 616 N N . PHE A 1 79 ? -12.869 0.383 9.796 1.00 90.94 79 PHE A N 1
ATOM 617 C CA . PHE A 1 79 ? -12.340 1.223 10.868 1.00 90.94 79 PHE A CA 1
ATOM 618 C C . PHE A 1 79 ? -11.724 2.500 10.309 1.00 90.94 79 PHE A C 1
ATOM 620 O O . PHE A 1 79 ? -11.087 2.504 9.256 1.00 90.94 79 PHE A O 1
ATOM 627 N N . LYS A 1 80 ? -11.894 3.593 11.055 1.00 87.94 80 LYS A N 1
ATOM 628 C CA . LYS A 1 80 ? -11.383 4.911 10.686 1.00 87.94 80 LYS A CA 1
ATOM 629 C C . LYS A 1 80 ? -10.299 5.342 11.647 1.00 87.94 80 LYS A C 1
ATOM 631 O O . LYS A 1 80 ? -10.470 5.262 12.858 1.00 87.94 80 LYS A O 1
ATOM 636 N N . VAL A 1 81 ? -9.237 5.900 11.093 1.00 84.31 81 VAL A N 1
ATOM 637 C CA . VAL A 1 81 ? -8.150 6.505 11.851 1.00 84.31 81 VAL A CA 1
ATOM 638 C C . VAL A 1 81 ? -8.335 8.011 11.817 1.00 84.31 81 VAL A C 1
ATOM 640 O O . VAL A 1 81 ? -8.445 8.631 10.755 1.00 84.31 81 VAL A O 1
ATOM 643 N N . ASN A 1 82 ? -8.419 8.629 12.990 1.00 83.69 82 ASN A N 1
ATOM 644 C CA . ASN A 1 82 ? -8.505 10.078 13.089 1.00 83.69 82 ASN A CA 1
ATOM 645 C C . ASN A 1 82 ? -7.146 10.672 13.461 1.00 83.69 82 ASN A C 1
ATOM 647 O O . ASN A 1 82 ? -6.860 10.909 14.636 1.00 83.69 82 ASN A O 1
ATOM 651 N N . HIS A 1 83 ? -6.347 10.988 12.440 1.00 77.31 83 HIS A N 1
ATOM 652 C CA . HIS A 1 83 ? -4.995 11.541 12.583 1.00 77.31 83 HIS A CA 1
ATOM 653 C C . HIS A 1 83 ? -4.924 12.888 13.316 1.00 77.31 83 HIS A C 1
ATOM 655 O O . HIS A 1 83 ? -3.843 13.305 13.726 1.00 77.31 83 HIS A O 1
ATOM 661 N N . LYS A 1 84 ? -6.054 13.582 13.519 1.00 83.62 84 LYS A N 1
ATOM 662 C CA . LYS A 1 84 ? -6.085 14.785 14.363 1.00 83.62 84 LYS A CA 1
ATOM 663 C C . LYS A 1 84 ? -5.861 14.453 15.840 1.00 83.62 84 LYS A C 1
ATOM 665 O O . LYS A 1 84 ? -5.317 15.281 16.567 1.00 83.62 84 LYS A O 1
ATOM 670 N N . TYR A 1 85 ? -6.324 13.288 16.282 1.00 83.88 85 TYR A N 1
ATOM 671 C CA . TYR A 1 85 ? -6.332 12.903 17.692 1.00 83.88 85 TYR A CA 1
ATOM 672 C C . TYR A 1 85 ? -5.366 11.751 17.978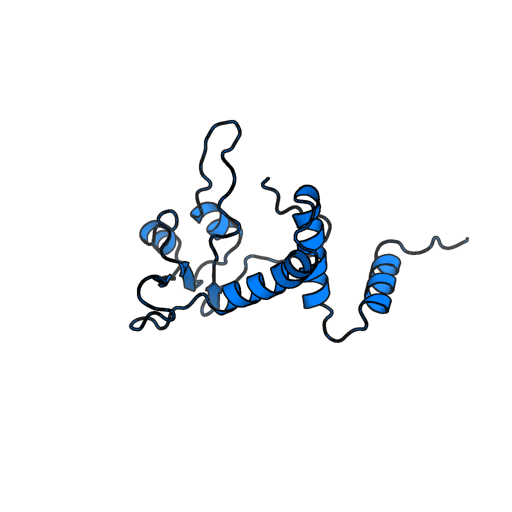 1.00 83.88 85 TYR A C 1
ATOM 674 O O . TYR A 1 85 ? -4.696 11.775 19.010 1.00 83.88 85 TYR A O 1
ATOM 682 N N . HIS A 1 86 ? -5.251 10.777 17.069 1.00 83.38 86 HIS A N 1
ATOM 683 C CA . HIS A 1 86 ? -4.492 9.551 17.299 1.00 83.38 86 HIS A CA 1
ATOM 684 C C . HIS A 1 86 ? -3.772 9.059 16.032 1.00 83.38 86 HIS A C 1
ATOM 686 O O . HIS A 1 86 ? -4.332 9.081 14.940 1.00 83.38 86 HIS A O 1
ATOM 692 N N . PHE A 1 87 ? -2.531 8.582 16.189 1.00 81.62 87 PHE A N 1
ATOM 693 C CA . PHE A 1 87 ? -1.763 7.902 15.126 1.00 81.62 87 PHE A CA 1
ATOM 694 C C . PHE A 1 87 ? -2.086 6.404 15.007 1.00 81.62 87 PHE A C 1
ATOM 696 O O . PHE A 1 87 ? -1.787 5.780 13.991 1.00 81.62 87 PHE A O 1
ATOM 703 N N . VAL A 1 88 ? -2.635 5.837 16.079 1.00 88.06 88 VAL A N 1
ATOM 704 C CA . VAL A 1 88 ? -3.202 4.492 16.178 1.00 88.06 88 VAL A CA 1
ATOM 705 C C . VAL A 1 88 ? -4.472 4.663 16.990 1.00 88.06 88 VAL A C 1
ATOM 707 O O . VAL A 1 88 ? -4.414 5.249 18.073 1.00 88.06 88 VAL A O 1
ATOM 710 N N . ASP A 1 89 ? -5.604 4.214 16.467 1.00 87.81 89 ASP A N 1
ATOM 711 C CA . ASP A 1 89 ? -6.868 4.291 17.185 1.00 87.81 89 ASP A CA 1
ATOM 712 C C . ASP A 1 89 ? -6.791 3.453 18.479 1.00 87.81 89 ASP A C 1
ATOM 714 O O . ASP A 1 89 ? -6.442 2.274 18.416 1.00 87.81 89 ASP A O 1
ATOM 718 N N . PRO A 1 90 ? -7.053 4.030 19.664 1.00 88.25 90 PRO A N 1
ATOM 719 C CA . PRO A 1 90 ? -6.829 3.339 20.933 1.00 88.25 90 PRO A CA 1
ATOM 720 C C . PRO A 1 90 ? -7.859 2.240 21.226 1.00 88.25 90 PRO A C 1
ATOM 722 O O . PRO A 1 90 ? -7.577 1.369 22.045 1.00 88.25 90 PRO A O 1
ATOM 725 N N . GLU A 1 91 ? -9.036 2.278 20.595 1.00 89.50 91 GLU A N 1
ATOM 726 C CA . GLU A 1 91 ? -10.103 1.297 20.820 1.00 89.50 91 GLU A CA 1
ATOM 727 C C . GLU A 1 91 ? -9.959 0.089 19.890 1.00 89.50 91 GLU A C 1
ATOM 729 O O . GLU A 1 91 ? -9.989 -1.056 20.337 1.00 89.50 91 GLU A O 1
ATOM 734 N N . SER A 1 92 ? -9.770 0.340 18.596 1.00 89.69 92 SER A N 1
ATOM 735 C CA . SER A 1 92 ? -9.670 -0.694 17.559 1.00 89.69 92 SER A CA 1
ATOM 736 C C . SER A 1 92 ? -8.235 -1.125 17.250 1.00 89.69 92 SER A C 1
ATOM 738 O O . SER A 1 92 ? -8.025 -2.179 16.652 1.00 89.69 92 SER A O 1
ATOM 740 N N . GLY A 1 93 ? -7.235 -0.318 17.613 1.00 90.19 93 GLY A N 1
ATOM 741 C CA . GLY A 1 93 ? -5.849 -0.504 17.179 1.00 90.19 93 GLY A CA 1
ATOM 742 C C . GLY A 1 93 ? -5.606 -0.150 15.706 1.00 90.19 93 GLY A C 1
ATOM 743 O O . GLY A 1 93 ? -4.515 -0.409 15.195 1.00 90.19 93 GLY A O 1
ATOM 744 N N . ALA A 1 94 ? -6.594 0.416 15.003 1.00 90.00 94 ALA A N 1
ATOM 745 C CA . ALA A 1 94 ? -6.487 0.719 13.581 1.00 90.00 94 ALA A CA 1
ATOM 746 C C . ALA A 1 94 ? -5.447 1.812 13.288 1.00 90.00 94 ALA A C 1
ATOM 748 O O . ALA A 1 94 ? -5.333 2.804 14.013 1.00 90.00 94 ALA A O 1
ATOM 749 N N . HIS A 1 95 ? -4.699 1.652 12.195 1.00 89.31 95 HIS A N 1
ATOM 750 C CA . HIS A 1 95 ? -3.716 2.629 11.724 1.00 89.31 95 HIS A CA 1
ATOM 751 C C . HIS A 1 95 ? -3.494 2.520 10.207 1.00 89.31 95 HIS A C 1
ATOM 753 O O . HIS A 1 95 ? -3.632 1.449 9.630 1.00 89.31 95 HIS A O 1
ATOM 759 N N . THR A 1 96 ? -3.042 3.596 9.568 1.00 85.62 96 THR A N 1
ATOM 760 C CA . THR A 1 96 ? -2.679 3.653 8.131 1.00 85.62 96 THR A CA 1
ATOM 761 C C . THR A 1 96 ? -1.171 3.880 7.923 1.00 85.62 96 THR A C 1
ATOM 763 O O . THR A 1 96 ? -0.703 4.312 6.871 1.00 85.62 96 THR A O 1
ATOM 766 N N . GLN A 1 97 ? -0.360 3.599 8.947 1.00 85.62 97 GLN A N 1
ATOM 767 C CA . GLN A 1 97 ? 1.075 3.905 8.943 1.00 85.62 97 GLN A CA 1
ATOM 768 C C . GLN A 1 97 ? 1.851 3.145 7.861 1.00 85.62 97 GLN A C 1
ATOM 770 O O . GLN A 1 97 ? 2.855 3.648 7.344 1.00 85.62 97 GLN A O 1
ATOM 775 N N . THR A 1 98 ? 1.417 1.928 7.521 1.00 86.38 98 THR A N 1
ATOM 776 C CA . THR A 1 98 ? 2.090 1.103 6.517 1.00 86.38 98 THR A CA 1
ATOM 777 C C . THR A 1 98 ? 1.952 1.757 5.150 1.00 86.38 98 THR A C 1
ATOM 779 O O . THR A 1 98 ? 2.959 1.962 4.457 1.00 86.38 98 THR A O 1
ATOM 782 N N . ILE A 1 99 ? 0.725 2.142 4.787 1.00 83.69 99 ILE A N 1
ATOM 783 C CA . ILE A 1 99 ? 0.453 2.805 3.514 1.00 83.69 99 ILE A CA 1
ATOM 784 C C . ILE A 1 99 ? 1.084 4.207 3.463 1.00 83.69 99 ILE A C 1
ATOM 786 O O . ILE A 1 99 ? 1.726 4.551 2.467 1.00 83.69 99 ILE A O 1
ATOM 790 N N . GLU A 1 100 ? 1.049 4.975 4.557 1.00 84.06 100 GLU A N 1
ATOM 791 C CA . GLU A 1 100 ? 1.715 6.284 4.651 1.00 84.06 100 GLU A CA 1
ATOM 792 C C . GLU A 1 100 ? 3.234 6.182 4.428 1.00 84.06 100 GLU A C 1
ATOM 794 O O . GLU A 1 100 ? 3.831 6.956 3.665 1.00 84.06 100 GLU A O 1
ATOM 799 N N . ARG A 1 101 ? 3.886 5.196 5.057 1.00 86.44 101 ARG A N 1
ATOM 800 C CA . ARG A 1 101 ? 5.329 4.956 4.907 1.00 86.44 101 ARG A CA 1
ATOM 801 C C . ARG A 1 101 ? 5.688 4.516 3.489 1.00 86.44 101 ARG A C 1
ATOM 803 O O . ARG A 1 101 ? 6.725 4.938 2.955 1.00 86.44 101 ARG A O 1
ATOM 810 N N . MET A 1 102 ? 4.851 3.682 2.874 1.00 87.50 102 MET A N 1
ATOM 811 C CA . MET A 1 102 ? 5.010 3.266 1.480 1.00 87.50 102 MET A CA 1
ATOM 812 C C . MET A 1 102 ? 4.969 4.489 0.557 1.00 87.50 102 MET A C 1
ATOM 814 O O . MET A 1 102 ? 5.917 4.712 -0.202 1.00 87.50 102 MET A O 1
ATOM 818 N N . TRP A 1 103 ? 3.972 5.364 0.718 1.00 85.44 103 TRP A N 1
ATOM 819 C CA . TRP A 1 103 ? 3.876 6.617 -0.033 1.00 85.44 103 TRP A CA 1
ATOM 820 C C . TRP A 1 103 ? 5.051 7.556 0.207 1.00 85.44 103 TRP A C 1
ATOM 822 O O . TRP A 1 103 ? 5.532 8.206 -0.726 1.00 85.44 103 TRP A O 1
ATOM 832 N N . GLY A 1 104 ? 5.537 7.643 1.445 1.00 86.31 104 GLY A N 1
ATOM 833 C CA . GLY A 1 104 ? 6.759 8.375 1.771 1.00 86.31 104 GLY A CA 1
ATOM 834 C C . GLY A 1 104 ? 7.953 7.890 0.945 1.00 86.31 104 GLY A C 1
ATOM 835 O O . GLY A 1 104 ? 8.677 8.706 0.367 1.00 86.31 104 GLY A O 1
ATOM 836 N N . SER A 1 105 ? 8.101 6.571 0.817 1.00 87.56 105 SER A N 1
ATOM 837 C CA . SER A 1 105 ? 9.161 5.929 0.033 1.00 87.56 105 SER A CA 1
ATOM 838 C C . SER A 1 105 ? 8.991 6.165 -1.470 1.00 87.56 105 SER A C 1
ATOM 840 O O . SER A 1 105 ? 9.954 6.545 -2.138 1.00 87.56 105 SER A O 1
ATOM 842 N N . ALA A 1 106 ? 7.771 6.025 -1.997 1.00 85.81 106 ALA A N 1
ATOM 843 C CA . ALA A 1 106 ? 7.462 6.286 -3.404 1.00 85.81 106 ALA A CA 1
ATOM 844 C C . ALA A 1 106 ? 7.776 7.742 -3.792 1.00 85.81 106 ALA A C 1
ATOM 846 O O . ALA A 1 106 ? 8.413 8.018 -4.809 1.00 85.81 106 ALA A O 1
ATOM 847 N N . LYS A 1 107 ? 7.411 8.694 -2.925 1.00 82.31 107 LYS A N 1
ATOM 848 C CA . LYS A 1 107 ? 7.630 10.130 -3.153 1.00 82.31 107 LYS A CA 1
ATOM 849 C C . LYS A 1 107 ? 9.081 10.570 -2.932 1.00 82.31 107 LYS A C 1
ATOM 851 O O . LYS A 1 107 ? 9.457 11.645 -3.402 1.00 82.31 107 LYS A O 1
ATOM 856 N N . TRP A 1 108 ? 9.903 9.784 -2.231 1.00 85.88 108 TRP A N 1
ATOM 857 C CA . TRP A 1 108 ? 11.255 10.179 -1.814 1.00 85.88 108 TRP A CA 1
ATOM 858 C C . TRP A 1 108 ? 12.147 10.606 -2.983 1.00 85.88 108 TRP A C 1
ATOM 860 O O . TRP A 1 108 ? 12.761 11.674 -2.947 1.00 85.88 108 TRP A O 1
ATOM 870 N N . ARG A 1 109 ? 12.195 9.802 -4.052 1.00 80.81 109 ARG A N 1
ATOM 871 C CA . ARG A 1 109 ? 13.039 10.096 -5.221 1.00 80.81 109 ARG A CA 1
ATOM 872 C C . ARG A 1 109 ? 12.593 11.361 -5.937 1.00 80.81 109 ARG A C 1
ATOM 874 O O . ARG A 1 109 ? 13.434 12.198 -6.253 1.00 80.81 109 ARG A O 1
ATOM 881 N N . ASN A 1 110 ? 11.286 11.540 -6.099 1.00 83.69 110 ASN A N 1
ATOM 882 C CA . ASN A 1 110 ? 10.721 12.726 -6.736 1.00 83.69 110 ASN A CA 1
ATOM 883 C C . ASN A 1 110 ? 11.039 13.987 -5.922 1.00 83.69 110 ASN A C 1
ATOM 885 O O . ASN A 1 110 ? 11.446 15.001 -6.484 1.00 83.69 110 ASN A O 1
ATOM 889 N N . LYS A 1 111 ? 10.944 13.913 -4.587 1.00 83.25 111 LYS A N 1
ATOM 890 C CA . LYS A 1 111 ? 11.338 15.012 -3.690 1.00 83.25 111 LYS A CA 1
ATOM 891 C C . LYS A 1 111 ? 12.830 15.336 -3.793 1.00 83.25 111 LYS A C 1
ATOM 893 O O . LYS A 1 111 ? 13.186 16.509 -3.870 1.00 83.25 111 LYS A O 1
ATOM 898 N N . LYS A 1 112 ? 13.699 14.319 -3.851 1.00 85.94 112 LYS A N 1
ATOM 899 C CA . LYS A 1 112 ? 15.155 14.499 -4.001 1.00 85.94 112 LYS A CA 1
ATOM 900 C C . LYS A 1 112 ? 15.523 15.239 -5.294 1.00 85.94 112 LYS A C 1
ATOM 902 O O . LYS A 1 112 ? 16.492 15.989 -5.298 1.00 85.94 112 LYS A O 1
ATOM 907 N N . GLN A 1 113 ? 14.725 15.077 -6.350 1.00 84.69 113 GLN A N 1
ATOM 908 C CA . GLN A 1 113 ? 14.886 15.774 -7.631 1.00 84.69 113 GLN A CA 1
ATOM 909 C C . GLN A 1 113 ? 14.187 17.148 -7.689 1.00 84.69 113 GLN A C 1
ATOM 911 O O . GLN A 1 113 ? 14.107 17.745 -8.756 1.00 84.69 113 GLN A O 1
ATOM 916 N N . ARG A 1 114 ? 13.712 17.681 -6.547 1.00 84.75 114 ARG A N 1
ATOM 917 C CA . ARG A 1 114 ? 12.940 18.941 -6.439 1.00 84.75 114 ARG A CA 1
ATOM 918 C C . ARG A 1 114 ? 11.609 18.922 -7.197 1.00 84.75 114 ARG A C 1
ATOM 920 O O . ARG A 1 114 ? 11.128 19.954 -7.656 1.00 84.75 114 ARG A O 1
ATOM 927 N N . GLY A 1 115 ? 10.986 17.751 -7.262 1.00 74.94 115 GLY A N 1
ATOM 928 C CA . GLY A 1 115 ? 9.793 17.516 -8.060 1.00 74.94 115 GLY A CA 1
ATOM 929 C C . GLY A 1 115 ? 10.135 16.867 -9.395 1.00 74.94 115 GLY A C 1
ATOM 930 O O . GLY A 1 115 ? 11.285 16.781 -9.809 1.00 74.94 115 GLY A O 1
ATOM 931 N N . THR A 1 116 ? 9.109 16.344 -10.049 1.00 76.06 116 THR A N 1
ATOM 932 C CA . THR A 1 116 ? 9.215 15.711 -11.365 1.00 76.06 116 THR A CA 1
ATOM 933 C C . THR A 1 116 ? 8.019 16.137 -12.202 1.00 76.06 116 THR A C 1
ATOM 935 O O . THR A 1 116 ? 7.051 16.698 -11.676 1.00 76.06 116 THR A O 1
ATOM 938 N N . SER A 1 117 ? 8.092 15.919 -13.511 1.00 79.06 117 SER A N 1
ATOM 939 C CA . SER A 1 117 ? 6.997 16.293 -14.395 1.00 79.06 117 SER A CA 1
A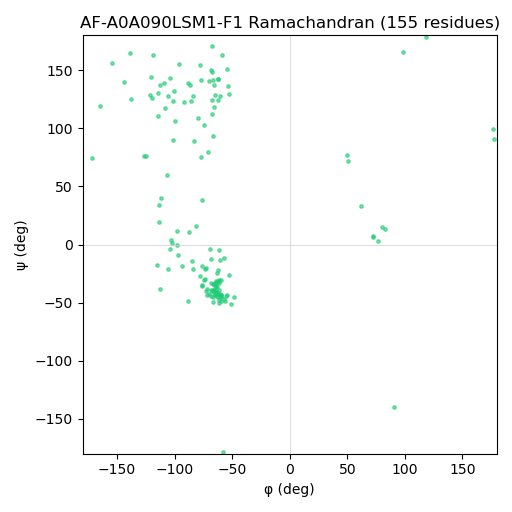TOM 940 C C . SER A 1 117 ? 5.748 15.464 -14.084 1.00 79.06 117 SER A C 1
ATOM 942 O O . SER A 1 117 ? 5.809 14.236 -14.034 1.00 79.06 117 SER A O 1
ATOM 944 N N . ARG A 1 118 ? 4.603 16.130 -13.882 1.00 76.25 118 ARG A N 1
ATOM 945 C CA . ARG A 1 118 ? 3.343 15.470 -13.487 1.00 76.25 118 ARG A CA 1
ATOM 946 C C . ARG A 1 118 ? 2.847 14.460 -14.524 1.00 76.25 118 ARG A C 1
ATOM 948 O O . ARG A 1 118 ? 2.232 13.477 -14.142 1.00 76.25 118 ARG A O 1
ATOM 955 N N . ASN A 1 119 ? 3.139 14.681 -15.805 1.00 80.31 119 ASN A N 1
ATOM 956 C CA . ASN A 1 119 ? 2.784 13.757 -16.888 1.00 80.31 119 ASN A CA 1
ATOM 957 C C . ASN A 1 119 ? 3.560 12.426 -16.847 1.00 80.31 119 ASN A C 1
ATOM 959 O O . ASN A 1 119 ? 3.199 11.505 -17.561 1.00 80.31 119 ASN A O 1
ATOM 963 N N . MET A 1 120 ? 4.615 12.326 -16.035 1.00 78.75 120 MET A N 1
ATOM 964 C CA . MET A 1 120 ? 5.421 11.113 -15.882 1.00 78.75 120 MET A CA 1
ATOM 965 C C . MET A 1 120 ? 5.102 10.357 -14.586 1.00 78.75 120 MET A C 1
ATOM 967 O O . MET A 1 120 ? 5.761 9.361 -14.291 1.00 78.75 120 MET A O 1
ATOM 971 N N . LEU A 1 121 ? 4.116 10.808 -13.799 1.00 79.75 121 LEU A N 1
ATOM 972 C CA . LEU A 1 121 ? 3.809 10.235 -12.486 1.00 79.75 121 LEU A CA 1
ATOM 973 C C . LEU A 1 121 ? 3.563 8.722 -12.551 1.00 79.75 121 LEU A C 1
ATOM 975 O O . LEU A 1 121 ? 4.138 7.988 -11.748 1.00 79.75 121 LEU A O 1
ATOM 979 N N . ASP A 1 122 ? 2.805 8.268 -13.546 1.00 77.81 122 ASP A N 1
ATOM 980 C CA . ASP A 1 122 ? 2.478 6.851 -13.727 1.00 77.81 122 ASP A CA 1
ATOM 981 C C . ASP A 1 122 ? 3.730 6.020 -14.005 1.00 77.81 122 ASP A C 1
ATOM 983 O O . ASP A 1 122 ? 3.926 4.963 -13.409 1.00 77.81 122 ASP A O 1
ATOM 987 N N . SER A 1 123 ? 4.647 6.542 -14.827 1.00 80.69 123 SER A N 1
ATOM 988 C CA . SER A 1 123 ? 5.927 5.881 -15.102 1.00 80.69 123 SER A CA 1
ATOM 989 C C . SER A 1 123 ? 6.808 5.775 -13.851 1.00 80.69 123 SER A C 1
ATOM 991 O O . SER A 1 123 ? 7.472 4.760 -13.645 1.00 80.69 123 SER A O 1
ATOM 993 N N . TYR A 1 124 ? 6.782 6.781 -12.968 1.00 82.44 124 TYR A N 1
ATOM 994 C CA . TYR A 1 124 ? 7.526 6.739 -11.709 1.00 82.44 124 TYR A CA 1
ATOM 995 C C . TYR A 1 124 ? 6.911 5.765 -10.711 1.00 82.44 124 TYR A C 1
ATOM 997 O O . TYR A 1 124 ? 7.647 5.080 -10.002 1.00 82.44 124 TYR A O 1
ATOM 1005 N N . LEU A 1 125 ? 5.580 5.688 -10.651 1.00 83.62 125 LEU A N 1
ATOM 1006 C CA . LEU A 1 125 ? 4.891 4.729 -9.796 1.00 83.62 125 LEU A CA 1
ATOM 1007 C C . LEU A 1 125 ? 5.135 3.297 -10.283 1.00 83.62 125 LEU A C 1
ATOM 1009 O O . LEU A 1 125 ? 5.498 2.438 -9.483 1.00 83.62 125 LEU A O 1
ATOM 1013 N N . ALA A 1 126 ? 5.027 3.060 -11.590 1.00 84.31 126 ALA A N 1
ATOM 1014 C CA . ALA A 1 126 ? 5.344 1.783 -12.218 1.00 84.31 126 ALA A CA 1
ATOM 1015 C C . ALA A 1 126 ? 6.785 1.340 -11.927 1.00 84.31 126 ALA A C 1
ATOM 1017 O O . ALA A 1 126 ? 7.020 0.207 -11.504 1.00 84.31 126 ALA A O 1
ATOM 1018 N N . GLU A 1 127 ? 7.751 2.247 -12.080 1.00 88.19 127 GLU A N 1
ATOM 1019 C CA . GLU A 1 127 ? 9.155 1.973 -11.779 1.00 88.19 127 GLU A CA 1
ATOM 1020 C C . GLU A 1 127 ? 9.387 1.703 -10.284 1.00 88.19 127 GLU A C 1
ATOM 1022 O O . GLU A 1 127 ? 10.126 0.780 -9.931 1.00 88.19 127 GLU A O 1
ATOM 1027 N N . PHE A 1 128 ? 8.709 2.438 -9.396 1.00 87.44 128 PHE A N 1
ATOM 1028 C CA . PHE A 1 128 ? 8.755 2.187 -7.958 1.00 87.44 128 PHE A CA 1
ATOM 1029 C C . PHE A 1 128 ? 8.218 0.792 -7.616 1.00 87.44 128 PHE A C 1
ATOM 1031 O O . PHE A 1 128 ? 8.905 0.036 -6.927 1.00 87.44 128 PHE A O 1
ATOM 1038 N N . MET A 1 129 ? 7.036 0.425 -8.125 1.00 87.06 129 MET A N 1
ATOM 1039 C CA . MET A 1 129 ? 6.431 -0.897 -7.919 1.00 87.06 129 MET A CA 1
ATOM 1040 C C . MET A 1 129 ? 7.322 -2.014 -8.470 1.00 87.06 129 MET A C 1
ATOM 1042 O O . MET A 1 129 ? 7.537 -3.031 -7.810 1.00 87.06 129 MET A O 1
ATOM 1046 N N . TRP A 1 130 ? 7.906 -1.810 -9.651 1.00 89.12 130 TRP A N 1
ATOM 1047 C CA . TRP A 1 130 ? 8.869 -2.734 -10.238 1.00 89.12 130 TRP A CA 1
ATOM 1048 C C . TRP A 1 130 ? 10.101 -2.932 -9.339 1.00 89.12 130 TRP A C 1
ATOM 1050 O O . TRP A 1 130 ? 10.482 -4.071 -9.072 1.00 89.12 130 TRP A O 1
ATOM 1060 N N . ARG A 1 131 ? 10.672 -1.864 -8.766 1.00 89.62 131 ARG A N 1
ATOM 1061 C CA . ARG A 1 131 ? 11.775 -1.991 -7.794 1.00 89.62 131 ARG A CA 1
ATOM 1062 C C . ARG A 1 131 ? 11.361 -2.684 -6.507 1.00 89.62 131 ARG A C 1
ATOM 1064 O O . ARG A 1 131 ? 12.172 -3.394 -5.925 1.00 89.62 131 ARG A O 1
ATOM 1071 N N . GLN A 1 132 ? 10.132 -2.465 -6.036 1.00 88.12 132 GLN A N 1
ATOM 1072 C CA . GLN A 1 132 ? 9.641 -3.140 -4.835 1.00 88.12 132 GLN A CA 1
ATOM 1073 C C . GLN A 1 132 ? 9.519 -4.656 -5.035 1.00 88.12 132 GLN A C 1
ATOM 1075 O O . GLN A 1 132 ? 9.754 -5.391 -4.080 1.00 88.12 132 GLN A O 1
ATOM 1080 N N . ARG A 1 133 ? 9.196 -5.112 -6.253 1.00 86.62 133 ARG A N 1
ATOM 1081 C CA . ARG A 1 133 ? 9.167 -6.540 -6.614 1.00 86.62 133 ARG A CA 1
ATOM 1082 C C . ARG A 1 133 ? 10.565 -7.142 -6.781 1.00 86.62 133 ARG A C 1
ATOM 1084 O O . ARG A 1 133 ? 10.758 -8.308 -6.474 1.00 86.62 133 ARG A O 1
ATOM 1091 N N . ASN A 1 134 ? 11.539 -6.334 -7.198 1.00 88.31 134 ASN A N 1
ATOM 1092 C CA . ASN A 1 134 ? 12.895 -6.772 -7.542 1.00 88.31 134 ASN A CA 1
ATOM 1093 C C . ASN A 1 134 ? 13.966 -6.273 -6.548 1.00 88.31 134 ASN A C 1
ATOM 1095 O O . ASN A 1 134 ? 15.039 -5.837 -6.959 1.00 88.31 134 ASN A O 1
ATOM 1099 N N . LYS A 1 135 ? 13.677 -6.274 -5.238 1.00 85.75 135 LYS A N 1
ATOM 1100 C CA . LYS A 1 135 ? 14.571 -5.688 -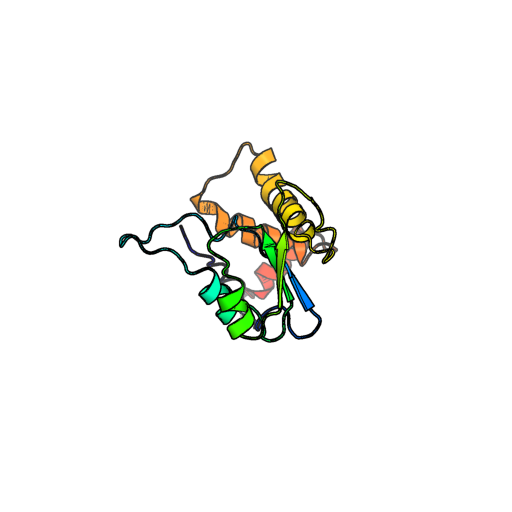4.211 1.00 85.75 135 LYS A CA 1
ATOM 1101 C C . LYS A 1 135 ? 15.907 -6.404 -4.046 1.00 85.75 135 LYS A C 1
ATOM 1103 O O . LYS A 1 135 ? 16.896 -5.750 -3.732 1.00 85.75 135 LYS A O 1
ATOM 1108 N N . GLU A 1 136 ? 15.902 -7.719 -4.224 1.00 89.00 136 GLU A N 1
ATOM 1109 C CA . GLU A 1 136 ? 17.069 -8.578 -3.992 1.00 89.00 136 GLU A CA 1
ATOM 1110 C C . GLU A 1 136 ? 17.999 -8.647 -5.217 1.00 89.00 136 GLU A C 1
ATOM 1112 O O . GLU A 1 136 ? 19.147 -9.070 -5.114 1.00 89.00 136 GLU A O 1
ATOM 1117 N N . GLU A 1 137 ? 17.523 -8.199 -6.381 1.00 88.06 137 GLU A N 1
ATOM 1118 C CA . GLU A 1 137 ? 18.254 -8.263 -7.644 1.00 88.06 137 GLU A CA 1
ATOM 1119 C C . GLU A 1 137 ? 18.983 -6.952 -7.947 1.00 88.06 137 GLU A C 1
ATOM 1121 O O . GLU A 1 137 ? 18.575 -5.858 -7.547 1.00 88.06 137 GLU A O 1
ATOM 1126 N N . ASN A 1 138 ? 20.052 -7.036 -8.744 1.00 93.38 138 ASN A N 1
ATOM 1127 C CA . ASN A 1 138 ? 20.654 -5.837 -9.310 1.00 93.38 138 ASN A CA 1
ATOM 1128 C C . ASN A 1 138 ? 19.658 -5.189 -10.295 1.00 93.38 138 ASN A C 1
ATOM 1130 O O . ASN A 1 138 ? 19.360 -5.799 -11.326 1.00 93.38 138 ASN A O 1
ATOM 1134 N N . PRO A 1 139 ? 19.194 -3.944 -10.064 1.00 90.69 139 PRO A N 1
ATOM 1135 C CA . PRO A 1 139 ? 18.143 -3.363 -10.895 1.00 90.69 139 PRO A CA 1
ATOM 1136 C C . PRO A 1 139 ? 18.541 -3.210 -12.366 1.00 90.69 139 PRO A C 1
ATOM 1138 O O . PRO A 1 139 ? 17.699 -3.298 -13.250 1.00 90.69 139 PRO A O 1
ATOM 1141 N N . PHE A 1 140 ? 19.820 -2.975 -12.652 1.00 92.81 140 PHE A N 1
ATOM 1142 C CA . PHE A 1 140 ? 20.270 -2.845 -14.033 1.00 92.81 140 PHE A CA 1
ATOM 1143 C C . PHE A 1 140 ? 20.213 -4.187 -14.769 1.00 92.81 140 PHE A C 1
ATOM 1145 O O . PHE A 1 140 ? 19.736 -4.251 -15.896 1.00 92.81 140 PHE A O 1
ATOM 1152 N N . LEU A 1 141 ? 20.642 -5.277 -14.132 1.00 94.69 141 LEU A N 1
ATOM 1153 C CA . LEU A 1 141 ? 20.548 -6.600 -14.751 1.00 94.69 141 LEU A CA 1
ATOM 1154 C C . LEU A 1 141 ? 19.097 -7.058 -14.875 1.00 94.69 141 LEU A C 1
ATOM 1156 O O . LEU A 1 141 ? 18.724 -7.625 -15.899 1.00 94.69 141 LEU A O 1
ATOM 1160 N N . GLN A 1 142 ? 18.275 -6.777 -13.865 1.00 93.56 142 GLN A N 1
ATOM 1161 C CA . GLN A 1 142 ? 16.882 -7.193 -13.881 1.00 93.56 142 GLN A CA 1
ATOM 1162 C C . GLN A 1 142 ? 16.091 -6.505 -14.994 1.00 93.56 142 GLN A C 1
ATOM 1164 O O . GLN A 1 142 ? 15.386 -7.183 -15.730 1.00 93.56 142 GLN A O 1
ATOM 1169 N N . ILE A 1 143 ? 16.268 -5.193 -15.196 1.00 91.44 143 ILE A N 1
ATOM 1170 C CA . ILE A 1 143 ? 15.542 -4.507 -16.273 1.00 91.44 143 ILE A CA 1
ATOM 1171 C C . ILE A 1 143 ? 15.959 -5.022 -17.657 1.00 91.44 143 ILE A C 1
ATOM 1173 O O . ILE A 1 143 ? 15.119 -5.135 -18.541 1.00 91.44 143 ILE A O 1
ATOM 1177 N N . LEU A 1 144 ? 17.231 -5.394 -17.848 1.00 92.31 144 LEU A N 1
ATOM 1178 C CA . LEU A 1 144 ? 17.685 -6.001 -19.102 1.00 92.31 144 LEU A CA 1
ATOM 1179 C C . LEU A 1 144 ? 17.042 -7.372 -19.342 1.00 92.31 144 LEU A C 1
ATOM 1181 O O . LEU A 1 144 ? 16.641 -7.660 -20.467 1.00 92.31 144 LEU A O 1
ATOM 1185 N N . ARG A 1 145 ? 16.919 -8.200 -18.295 1.00 90.81 145 ARG A N 1
ATOM 1186 C CA . ARG A 1 145 ? 16.221 -9.494 -18.374 1.00 90.81 145 ARG A CA 1
ATOM 1187 C C . ARG A 1 145 ? 14.747 -9.308 -18.718 1.00 90.81 145 ARG A C 1
ATOM 1189 O O . ARG A 1 145 ? 14.243 -10.003 -19.595 1.00 90.81 145 ARG A O 1
ATOM 1196 N N . ASP A 1 146 ? 14.080 -8.358 -18.072 1.00 90.38 146 ASP A N 1
ATOM 1197 C CA . ASP A 1 146 ? 12.664 -8.079 -18.318 1.00 90.38 146 ASP A CA 1
ATOM 1198 C C . ASP A 1 146 ? 12.439 -7.574 -19.751 1.00 90.38 146 ASP A C 1
ATOM 1200 O O . ASP A 1 146 ? 11.527 -8.042 -20.428 1.00 90.38 146 ASP A O 1
ATOM 1204 N N . ILE A 1 147 ? 13.314 -6.693 -20.258 1.00 89.75 147 ILE A N 1
ATOM 1205 C CA . ILE A 1 147 ? 13.281 -6.234 -21.656 1.00 89.75 147 ILE A CA 1
ATOM 1206 C C . ILE A 1 147 ? 13.483 -7.406 -22.619 1.00 89.75 147 ILE A C 1
ATOM 1208 O O . ILE A 1 147 ? 12.715 -7.542 -23.564 1.00 89.75 147 ILE A O 1
ATOM 1212 N N . ALA A 1 148 ? 14.483 -8.261 -22.382 1.00 90.31 148 ALA A N 1
ATOM 1213 C CA . ALA A 1 148 ? 14.752 -9.423 -23.232 1.00 90.31 148 ALA A CA 1
ATOM 1214 C C . ALA A 1 148 ? 13.603 -10.446 -23.216 1.00 90.31 148 ALA A C 1
ATOM 1216 O O . ALA A 1 148 ? 13.356 -11.114 -24.213 1.00 90.31 148 ALA A O 1
ATOM 1217 N N . THR A 1 149 ? 12.893 -10.554 -22.091 1.00 89.69 149 THR A N 1
ATOM 1218 C CA . THR A 1 149 ? 11.716 -11.421 -21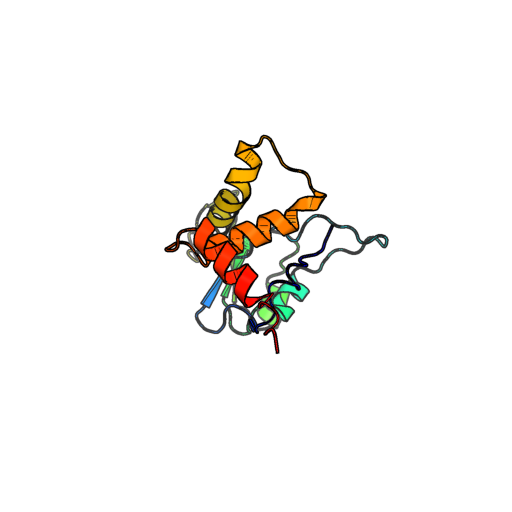.945 1.00 89.69 149 THR A CA 1
ATOM 1219 C C . THR A 1 149 ? 10.514 -10.846 -22.692 1.00 89.69 149 THR A C 1
ATOM 1221 O O . THR A 1 149 ? 9.763 -11.583 -23.323 1.00 89.69 149 THR A O 1
ATOM 1224 N N . PHE A 1 150 ? 10.333 -9.525 -22.637 1.00 88.62 150 PHE A N 1
ATOM 1225 C CA . PHE A 1 150 ? 9.226 -8.838 -23.300 1.00 88.62 150 PHE A CA 1
ATOM 1226 C C . PHE A 1 150 ? 9.428 -8.706 -24.816 1.00 88.62 150 PHE A C 1
ATOM 1228 O O . PHE A 1 150 ? 8.466 -8.765 -25.578 1.00 88.62 150 PHE A O 1
ATOM 1235 N N . TRP A 1 151 ? 10.675 -8.524 -25.252 1.00 89.06 151 TRP A N 1
ATOM 1236 C CA . TRP A 1 151 ? 11.067 -8.394 -26.651 1.00 89.06 151 TRP A CA 1
ATOM 1237 C C . TRP A 1 151 ? 12.146 -9.432 -26.996 1.00 89.06 151 TRP A C 1
ATOM 1239 O O . TRP A 1 151 ? 13.333 -9.088 -27.066 1.00 89.06 151 TRP A O 1
ATOM 1249 N N . PRO A 1 152 ? 11.762 -10.713 -27.164 1.00 85.56 152 PRO A N 1
ATOM 1250 C CA . PRO A 1 152 ? 12.718 -11.757 -27.495 1.00 85.56 152 PRO A CA 1
ATOM 1251 C C . PRO A 1 152 ? 13.364 -11.463 -28.858 1.00 85.56 152 PRO A C 1
ATOM 1253 O O . PRO A 1 152 ? 12.694 -10.953 -29.760 1.00 85.56 152 PRO A O 1
ATOM 1256 N N . PRO A 1 153 ? 14.665 -11.748 -29.027 1.00 83.06 153 PRO A N 1
ATOM 1257 C CA . PRO A 1 153 ? 15.326 -11.571 -30.312 1.00 83.06 153 PRO A CA 1
ATOM 1258 C C . PRO A 1 153 ? 14.689 -12.484 -31.365 1.00 83.06 153 PRO A C 1
ATOM 1260 O O . PRO A 1 153 ? 14.333 -13.623 -31.067 1.00 83.06 153 PRO A O 1
ATOM 1263 N N . GLU A 1 154 ? 14.567 -11.988 -32.596 1.00 83.94 154 GLU A N 1
ATOM 1264 C CA . GLU A 1 154 ? 14.116 -12.805 -33.723 1.00 83.94 154 GLU A CA 1
ATOM 1265 C C . GLU A 1 154 ? 15.096 -13.970 -33.929 1.00 83.94 154 GLU A C 1
ATOM 1267 O O . GLU A 1 154 ? 16.315 -13.775 -34.002 1.00 83.94 154 GLU A O 1
ATOM 1272 N N . GLU A 1 155 ? 14.572 -15.195 -33.991 1.00 79.94 155 GLU A N 1
ATOM 1273 C CA . GLU A 1 155 ? 15.370 -16.351 -34.385 1.00 79.94 155 GLU A CA 1
ATOM 1274 C C . GLU A 1 155 ? 15.739 -16.179 -35.861 1.00 79.94 155 GLU A C 1
ATOM 1276 O O . GLU A 1 155 ? 14.875 -16.210 -36.736 1.00 79.94 155 GLU A O 1
ATOM 1281 N N . ASN A 1 156 ? 17.025 -15.961 -36.144 1.00 68.06 156 ASN A N 1
ATOM 1282 C CA . ASN A 1 156 ? 17.529 -15.960 -37.514 1.00 68.06 156 ASN A CA 1
ATOM 1283 C C . ASN A 1 156 ? 17.407 -17.387 -38.084 1.00 68.06 156 ASN A C 1
ATOM 1285 O O . ASN A 1 156 ? 18.299 -18.208 -37.863 1.00 68.06 156 ASN A O 1
ATOM 1289 N N . THR A 1 157 ? 16.297 -17.683 -38.767 1.00 56.72 157 THR A N 1
ATOM 1290 C CA . THR A 1 157 ? 16.117 -18.864 -39.635 1.00 56.72 157 THR A CA 1
ATOM 1291 C C . THR A 1 157 ? 16.874 -18.732 -40.945 1.00 56.72 157 THR A C 1
ATOM 1293 O O . THR A 1 157 ? 16.811 -17.629 -41.536 1.00 56.72 157 THR A O 1
#

Nearest PDB structures (foldseek):
  1ho1-assembly1_C  TM=3.679E-01  e=2.843E+00  Escherichia coli
  4w9n-assembly3_C  TM=3.808E-01  e=3.034E+00  Homo sapiens
  7w09-assembly1_A  TM=2.398E-01  e=3.686E+00  Calotropis gigantea

InterPro domains:
  IPR024445 ISXO2-like transposase domain [PF12762] (47-131)
  IPR024445 ISXO2-like transposase domain [SM01126] (16-133)
  IPR053164 IS1016-like transposase [PTHR47163] (47-145)

Organism: Strongyloides ratti (NCBI:txid34506)

Mean predicted aligned error: 10.04 Å

pLDDT: mean 76.27, std 18.36, range [25.42, 94.69]

Foldseek 3Di:
DDDLPPVVVPPDDDAAPFAAPGEDEDEPPPQDDDQDVPRDHPQVLVVCVRRHDANYEYEYEPDPSPDCVSCVVRRYRYDYDDPVVDQADPPPRGHNVVVVVLVCVLCVVCVVVVHDDPVCSSVSVSVSVVCVVVVPDDVVVVVVVVCCVVPPDDDPD